Protein AF-A0A060XK52-F1 (afdb_monomer)

Solvent-accessible surface area (backbone atoms only — not comparable to full-atom values): 7197 Å² total; per-residue (Å²): 114,70,56,44,78,58,72,41,80,67,49,50,51,50,52,52,53,46,64,69,61,43,83,78,64,86,81,73,87,78,66,85,57,78,76,49,59,52,64,90,81,47,53,73,68,55,50,49,54,51,35,51,56,24,51,51,48,17,52,51,24,49,53,52,59,69,33,62,63,62,28,48,55,41,24,75,72,52,43,79,53,98,46,68,60,74,35,63,68,50,28,53,52,26,45,54,50,35,51,52,51,40,55,52,46,64,72,32,76,95,37,57,93,48,34,69,59,41,51,56,64,73,75,107

pLDDT: mean 81.53, std 19.24, range [43.69, 98.06]

Secondary structure (DSSP, 8-state):
--BSS---HHHHHHHHHHHHHGGG-TT----GGGGSBSGGGS-HHHHHHHHHHHHHHHHHHHHHHH-HHHHHHHHHTTTTTTS----HHHHHHHHHHHHHHHHHHHT-GGGGGGHHHHHHHHT-

Sequence (124 aa):
MVFFPATSRKEDAENLAAAQRDALDAADVRVETQDQGMYRYLTSEQLFKLLDCLLESHRFAKAFNSSNEQRTTLWKAGFKGKSKPNLLKQETSSLACGLRILFRMYSDDSRQTAWEEVQRQLLK

Structure (mmCIF, N/CA/C/O backbone):
data_AF-A0A060XK52-F1
#
_entry.id   AF-A0A060XK52-F1
#
loop_
_atom_site.group_PDB
_atom_site.id
_atom_site.type_symbol
_atom_site.label_atom_id
_atom_site.label_alt_id
_atom_site.label_comp_id
_atom_site.label_asym_id
_atom_site.label_entity_id
_atom_site.label_seq_id
_atom_site.pdbx_PDB_ins_code
_atom_site.Cartn_x
_atom_site.Cartn_y
_atom_site.Cartn_z
_atom_site.occupancy
_atom_site.B_iso_or_equiv
_atom_site.auth_seq_id
_atom_site.auth_comp_id
_atom_site.auth_asym_id
_atom_site.auth_atom_id
_atom_site.pdbx_PDB_model_num
ATOM 1 N N . MET A 1 1 ? -4.317 -10.597 -4.177 1.00 47.41 1 MET A N 1
ATOM 2 C CA . MET A 1 1 ? -4.024 -9.412 -3.341 1.00 47.41 1 MET A CA 1
ATOM 3 C C . MET A 1 1 ? -4.564 -9.731 -1.953 1.00 47.41 1 MET A C 1
ATOM 5 O O . MET A 1 1 ? -5.682 -10.214 -1.885 1.00 47.41 1 MET A O 1
ATOM 9 N N . VAL A 1 2 ? -3.763 -9.607 -0.889 1.00 44.88 2 VAL A N 1
ATOM 10 C CA . VAL A 1 2 ? -4.081 -10.135 0.465 1.00 44.88 2 VAL A CA 1
ATOM 11 C C . VAL A 1 2 ? -5.214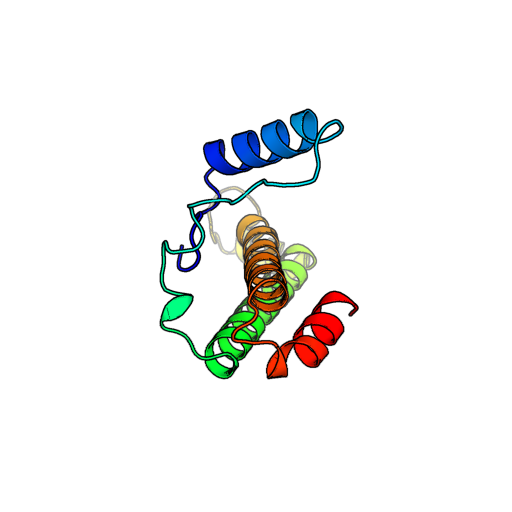 -9.359 1.154 1.00 44.88 2 VAL A C 1
ATOM 13 O O . VAL A 1 2 ? -5.944 -9.904 1.982 1.00 44.88 2 VAL A O 1
ATOM 16 N N . PHE A 1 3 ? -5.399 -8.105 0.749 1.00 51.25 3 PHE A N 1
ATOM 17 C CA . PHE A 1 3 ? -6.490 -7.249 1.183 1.00 51.25 3 PHE A CA 1
ATOM 18 C C . PHE A 1 3 ? -7.504 -7.142 0.059 1.00 51.25 3 PHE A C 1
ATOM 20 O O . PHE A 1 3 ? -7.165 -6.710 -1.045 1.00 51.25 3 PHE A O 1
ATOM 27 N N . PHE A 1 4 ? -8.717 -7.596 0.358 1.00 47.19 4 PHE A N 1
ATOM 28 C CA . PHE A 1 4 ? -9.893 -7.316 -0.439 1.00 47.19 4 PHE A CA 1
ATOM 29 C C . PHE A 1 4 ? -10.633 -6.117 0.175 1.00 47.19 4 PHE A C 1
ATOM 31 O O . PHE A 1 4 ? -10.595 -5.955 1.402 1.00 47.19 4 PHE A O 1
ATOM 38 N N . PRO A 1 5 ? -11.230 -5.258 -0.660 1.00 48.84 5 PRO A N 1
ATOM 39 C CA . PRO A 1 5 ? -11.400 -5.433 -2.097 1.00 48.84 5 PRO A CA 1
ATOM 40 C C . PRO A 1 5 ? -10.076 -5.234 -2.847 1.00 48.84 5 PRO A C 1
ATOM 42 O O . PRO A 1 5 ? -9.257 -4.375 -2.504 1.00 48.84 5 PRO A O 1
ATOM 45 N N . ALA A 1 6 ? -9.789 -6.139 -3.779 1.00 50.72 6 ALA A N 1
ATOM 46 C CA . ALA A 1 6 ? -8.499 -6.216 -4.437 1.00 50.72 6 ALA A CA 1
ATOM 47 C C . ALA A 1 6 ? -8.464 -5.191 -5.563 1.00 50.72 6 ALA A C 1
ATOM 49 O O . ALA A 1 6 ? -8.371 -5.626 -6.702 1.00 50.72 6 ALA A O 1
ATOM 50 N N . THR A 1 7 ? -8.551 -3.891 -5.239 1.00 50.47 7 THR A N 1
ATOM 51 C CA . THR A 1 7 ? -8.858 -2.770 -6.152 1.00 50.47 7 THR A CA 1
ATOM 52 C C . THR A 1 7 ? -8.640 -3.114 -7.617 1.00 50.47 7 THR A C 1
ATOM 54 O O . THR A 1 7 ? -7.582 -2.871 -8.214 1.00 50.47 7 THR A O 1
ATOM 57 N N . SER A 1 8 ? -9.638 -3.785 -8.180 1.00 55.81 8 SER A N 1
ATOM 58 C CA . SER A 1 8 ? -9.727 -3.961 -9.613 1.00 55.81 8 SER A CA 1
ATOM 59 C C . SER A 1 8 ? -10.022 -2.580 -10.181 1.00 55.81 8 SER A C 1
ATOM 61 O O . SER A 1 8 ? -10.672 -1.770 -9.525 1.00 55.81 8 SER A O 1
ATOM 63 N N . ARG A 1 9 ? -9.623 -2.307 -11.427 1.00 52.69 9 ARG A N 1
ATOM 64 C CA . ARG A 1 9 ? -10.030 -1.067 -12.119 1.00 52.69 9 ARG A CA 1
ATOM 65 C C . ARG A 1 9 ? -11.544 -0.826 -12.047 1.00 52.69 9 ARG A C 1
ATOM 67 O O . ARG A 1 9 ? -11.976 0.317 -12.073 1.00 52.69 9 ARG A O 1
ATOM 74 N N . LYS A 1 10 ? -12.327 -1.904 -11.962 1.00 53.47 10 LYS A N 1
ATOM 75 C CA . LYS A 1 10 ? -13.779 -1.863 -11.786 1.00 53.47 10 LYS A CA 1
ATOM 76 C C . LYS A 1 10 ? -14.186 -1.328 -10.405 1.00 53.47 10 LYS A C 1
ATOM 78 O O . LYS A 1 10 ? -15.067 -0.491 -10.315 1.00 53.47 10 LYS A O 1
ATOM 83 N N . GLU A 1 11 ? -13.488 -1.757 -9.368 1.00 55.62 11 GLU A N 1
ATOM 84 C CA . GLU A 1 11 ? -13.765 -1.440 -7.966 1.00 55.62 11 GLU A CA 1
ATOM 85 C C . GLU A 1 11 ? -13.323 -0.015 -7.605 1.00 55.62 11 GLU A C 1
ATOM 87 O O . GLU A 1 11 ? -14.030 0.693 -6.900 1.00 55.62 11 GLU A O 1
ATOM 92 N N . ASP A 1 12 ? -12.195 0.452 -8.158 1.00 59.00 12 ASP A N 1
ATOM 93 C CA . ASP A 1 12 ? -11.781 1.858 -8.039 1.00 59.00 12 ASP A CA 1
ATOM 94 C C . ASP A 1 12 ? -12.771 2.792 -8.749 1.00 59.00 12 ASP A C 1
ATOM 96 O O . ASP A 1 12 ? -13.087 3.861 -8.233 1.00 59.00 12 ASP A O 1
ATOM 100 N N . ALA A 1 13 ? -13.294 2.387 -9.913 1.00 61.34 13 ALA A N 1
ATOM 101 C CA . ALA A 1 13 ? -14.325 3.142 -10.622 1.00 61.34 13 ALA A CA 1
ATOM 102 C C . ALA A 1 13 ? -15.655 3.162 -9.852 1.00 61.34 13 ALA A C 1
ATOM 104 O O . ALA A 1 13 ? -16.324 4.191 -9.821 1.00 61.34 13 ALA A O 1
ATOM 105 N N . GLU A 1 14 ? -16.019 2.054 -9.205 1.00 62.91 14 GLU A N 1
ATOM 106 C CA . GLU A 1 14 ? -17.200 1.958 -8.342 1.00 62.91 14 GLU A CA 1
ATOM 107 C C . GLU A 1 14 ? -17.046 2.811 -7.073 1.00 62.91 14 GLU A C 1
ATOM 109 O O . GLU A 1 14 ? -17.957 3.571 -6.757 1.00 62.91 14 GLU A O 1
ATOM 114 N N . ASN A 1 15 ? -15.884 2.784 -6.411 1.00 61.06 15 ASN A N 1
ATOM 115 C CA . ASN A 1 15 ? -15.581 3.631 -5.251 1.00 61.06 15 ASN A CA 1
ATOM 116 C C . ASN A 1 15 ? -15.573 5.124 -5.612 1.00 61.06 15 ASN A C 1
ATOM 118 O O . ASN A 1 15 ? -16.114 5.942 -4.871 1.00 61.06 15 ASN A O 1
ATOM 122 N N . LEU A 1 16 ? -14.990 5.490 -6.760 1.00 62.81 16 LEU A N 1
ATOM 123 C CA . LEU A 1 16 ? -14.975 6.873 -7.242 1.00 62.81 16 LEU A CA 1
ATOM 124 C C . LEU A 1 16 ? -16.387 7.351 -7.614 1.00 62.81 16 LEU A C 1
ATOM 126 O O . LEU A 1 16 ? -16.760 8.476 -7.294 1.00 62.81 16 LEU A O 1
ATOM 130 N N . ALA A 1 17 ? -17.190 6.488 -8.244 1.00 67.00 17 ALA A N 1
ATOM 131 C CA . ALA A 1 17 ? -18.587 6.778 -8.555 1.00 67.00 17 ALA A CA 1
ATOM 132 C C . ALA A 1 17 ? -19.456 6.876 -7.291 1.00 67.00 17 ALA A C 1
ATOM 134 O O . ALA A 1 17 ? -20.350 7.717 -7.239 1.00 67.00 17 ALA A O 1
ATOM 135 N N . ALA A 1 18 ? -19.196 6.054 -6.271 1.00 61.59 18 ALA A N 1
ATOM 136 C CA . ALA A 1 18 ? -19.863 6.140 -4.976 1.00 61.59 18 ALA A CA 1
ATOM 137 C C . ALA A 1 18 ? -19.517 7.458 -4.271 1.00 61.59 18 ALA A C 1
ATOM 139 O O . ALA A 1 18 ? -20.425 8.202 -3.919 1.00 61.59 18 ALA A O 1
ATOM 140 N N . ALA A 1 19 ? -18.233 7.824 -4.198 1.00 60.50 19 ALA A N 1
ATOM 141 C CA . ALA A 1 19 ? -17.788 9.099 -3.626 1.00 60.50 19 ALA A CA 1
ATOM 142 C C . ALA A 1 19 ? -18.372 10.331 -4.351 1.00 60.50 19 ALA A C 1
ATOM 144 O O . ALA A 1 19 ? -18.583 11.369 -3.732 1.00 60.50 19 ALA A O 1
ATOM 145 N N . GLN A 1 20 ? -18.658 10.226 -5.655 1.00 61.41 20 GLN A N 1
ATOM 146 C CA . GLN A 1 20 ? -19.330 11.279 -6.428 1.00 61.41 20 GLN A CA 1
ATOM 147 C C . GLN A 1 20 ? -20.851 11.338 -6.205 1.00 61.41 20 GLN A C 1
ATOM 149 O O . GLN A 1 20 ? -21.447 12.390 -6.428 1.00 61.41 20 GLN A O 1
ATOM 154 N N . ARG A 1 21 ? -21.489 10.237 -5.785 1.00 55.19 21 ARG A N 1
ATOM 155 C CA . ARG A 1 21 ? -22.928 10.186 -5.464 1.00 55.19 21 ARG A CA 1
ATOM 156 C C . ARG A 1 21 ? -23.227 10.594 -4.020 1.00 55.19 21 ARG A C 1
ATOM 158 O O . ARG A 1 21 ? -24.283 11.162 -3.773 1.00 55.19 21 ARG A O 1
ATOM 165 N N . ASP A 1 22 ? -22.291 10.357 -3.106 1.00 48.44 22 ASP A N 1
ATOM 166 C CA . ASP A 1 22 ? -22.476 10.527 -1.658 1.00 48.44 22 ASP A CA 1
ATOM 167 C C . ASP A 1 22 ? -22.327 11.972 -1.151 1.00 48.44 22 ASP A C 1
ATOM 169 O O . ASP A 1 22 ? -22.438 12.236 0.043 1.00 48.44 22 ASP A O 1
ATOM 173 N N . ALA A 1 23 ? -22.145 12.950 -2.046 1.00 52.12 23 ALA A N 1
ATOM 174 C CA . ALA A 1 23 ? -22.155 14.369 -1.679 1.00 52.12 23 ALA A CA 1
ATOM 175 C C . ALA A 1 23 ? -23.524 14.859 -1.147 1.00 52.12 23 ALA A C 1
ATOM 177 O O . ALA A 1 23 ? -23.641 16.024 -0.766 1.00 52.12 23 ALA A O 1
ATOM 178 N N . LEU A 1 24 ? -24.555 14.001 -1.133 1.00 44.38 24 LEU A N 1
ATOM 179 C CA . LEU A 1 24 ? -25.919 14.340 -0.723 1.00 44.38 24 LEU A CA 1
ATOM 180 C C . LEU A 1 24 ? -26.492 13.499 0.438 1.00 44.38 24 LEU A C 1
ATOM 182 O O . LEU A 1 24 ? -27.523 13.915 0.954 1.00 44.38 24 LEU A O 1
ATOM 186 N N . ASP A 1 25 ? -25.874 12.393 0.892 1.00 45.12 25 ASP A N 1
ATOM 187 C CA . ASP A 1 25 ? -26.451 11.584 1.993 1.00 45.12 25 ASP A CA 1
ATOM 188 C C . ASP A 1 25 ? -25.413 10.717 2.752 1.00 45.12 25 ASP A C 1
ATOM 190 O O . ASP A 1 25 ? -25.353 9.498 2.639 1.00 45.12 25 ASP A O 1
ATOM 194 N N . ALA A 1 26 ? -24.550 11.366 3.538 1.00 48.38 26 ALA A N 1
ATOM 195 C CA . ALA A 1 26 ? -23.330 10.792 4.126 1.00 48.38 26 ALA A CA 1
ATOM 196 C C . ALA A 1 26 ? -23.513 9.818 5.323 1.00 48.38 26 ALA A C 1
ATOM 198 O O . ALA A 1 26 ? -22.570 9.626 6.094 1.00 48.38 26 ALA A O 1
ATOM 199 N N . ALA A 1 27 ? -24.700 9.246 5.553 1.00 45.91 27 ALA A N 1
ATOM 200 C CA . ALA A 1 27 ? -25.012 8.616 6.844 1.00 45.91 27 ALA A CA 1
ATOM 201 C C . ALA A 1 27 ? -24.969 7.076 6.899 1.00 45.91 27 ALA A C 1
ATOM 203 O O . ALA A 1 27 ? -24.823 6.551 8.001 1.00 45.91 27 ALA A O 1
ATOM 204 N N . ASP A 1 28 ? -25.068 6.329 5.790 1.00 43.91 28 ASP A N 1
ATOM 205 C CA . ASP A 1 28 ? -25.170 4.856 5.889 1.00 43.91 28 ASP A CA 1
ATOM 206 C C . ASP A 1 28 ? -24.607 4.078 4.688 1.00 43.91 28 ASP A C 1
ATOM 208 O O . ASP A 1 28 ? -25.260 3.212 4.105 1.00 43.91 28 ASP A O 1
ATOM 212 N N . VAL A 1 29 ? -23.350 4.335 4.310 1.00 46.31 29 VAL A N 1
ATOM 213 C CA . VAL A 1 29 ? -22.631 3.415 3.413 1.00 46.31 29 VAL A CA 1
ATOM 214 C C . VAL A 1 29 ? -22.010 2.289 4.241 1.00 46.31 29 VAL A C 1
ATOM 216 O O . VAL A 1 29 ? -20.802 2.241 4.488 1.00 46.31 29 VAL A O 1
ATOM 219 N N . ARG A 1 30 ? -22.837 1.329 4.666 1.00 46.50 30 ARG A N 1
ATOM 220 C CA . ARG A 1 30 ? -22.341 0.026 5.126 1.00 46.50 30 ARG A CA 1
ATOM 221 C C . ARG A 1 30 ? -21.816 -0.753 3.922 1.00 46.50 30 ARG A C 1
ATOM 223 O O . ARG A 1 30 ? -22.532 -1.484 3.247 1.00 46.50 30 ARG A O 1
ATOM 230 N N . VAL A 1 31 ? -20.530 -0.573 3.637 1.00 48.31 31 VAL A N 1
ATOM 231 C CA . VAL A 1 31 ? -19.805 -1.357 2.635 1.00 48.31 31 VAL A CA 1
ATOM 232 C C . VAL A 1 31 ? -19.743 -2.820 3.111 1.00 48.31 31 VAL A C 1
ATOM 234 O O . VAL A 1 31 ? -18.851 -3.203 3.866 1.00 48.31 31 VAL A O 1
ATOM 237 N N . GLU A 1 32 ? -20.673 -3.664 2.651 1.00 43.69 32 GLU A N 1
ATOM 238 C CA . GLU A 1 32 ? -20.764 -5.111 2.952 1.00 43.69 32 GLU A CA 1
ATOM 239 C C . GLU A 1 32 ? -19.524 -5.938 2.526 1.00 43.69 32 GLU A C 1
ATOM 241 O O . GLU A 1 32 ? -19.455 -7.145 2.749 1.00 43.69 32 GLU A O 1
ATOM 246 N N . THR A 1 33 ? -18.493 -5.320 1.941 1.00 50.88 33 THR A N 1
ATOM 247 C CA . THR A 1 33 ? -17.254 -6.004 1.530 1.00 50.88 33 THR A CA 1
ATOM 248 C C . THR A 1 33 ? -16.224 -6.157 2.656 1.00 50.88 33 THR A C 1
ATOM 250 O O . THR A 1 33 ? -15.195 -6.811 2.459 1.00 50.88 33 THR A O 1
ATOM 253 N N . GLN A 1 34 ? -16.498 -5.615 3.851 1.00 51.75 34 GLN A N 1
ATOM 254 C CA . GLN A 1 34 ? -15.570 -5.606 4.990 1.00 51.75 34 GLN A CA 1
ATOM 255 C C . GLN A 1 34 ? -15.151 -6.992 5.499 1.00 51.75 34 GLN A C 1
ATOM 257 O O . GLN A 1 34 ? -14.156 -7.071 6.215 1.00 51.75 34 GLN A O 1
ATOM 262 N N . ASP A 1 35 ? -15.825 -8.082 5.123 1.00 53.38 35 ASP A N 1
ATOM 263 C CA . ASP A 1 35 ? -15.463 -9.424 5.597 1.00 53.38 35 ASP A CA 1
ATOM 264 C C . ASP A 1 35 ? -14.658 -10.256 4.578 1.00 53.38 35 ASP A C 1
ATOM 266 O O . ASP A 1 35 ? -14.203 -11.359 4.872 1.00 53.38 35 ASP A O 1
ATOM 270 N N . GLN A 1 36 ? -14.391 -9.755 3.369 1.00 56.38 36 GLN A N 1
ATOM 271 C CA . GLN A 1 36 ? -13.587 -10.512 2.402 1.00 56.38 36 GLN A CA 1
ATOM 272 C C . GLN A 1 36 ? -12.071 -10.364 2.667 1.00 56.38 36 GLN A C 1
ATOM 274 O O . GLN A 1 36 ? -11.546 -9.268 2.889 1.00 56.38 36 GLN A O 1
ATOM 279 N N . GLY A 1 37 ? -11.343 -11.488 2.623 1.00 70.88 37 GLY A N 1
ATOM 280 C CA . GLY A 1 37 ? -9.874 -11.543 2.691 1.00 70.88 37 GLY A CA 1
ATOM 281 C C . GLY A 1 37 ? -9.271 -11.900 4.058 1.00 70.88 37 GLY A C 1
ATOM 282 O O . GLY A 1 37 ? -9.963 -12.289 4.996 1.00 70.88 37 GLY A O 1
ATOM 283 N N . MET A 1 38 ? -7.941 -11.787 4.159 1.00 83.06 38 MET A N 1
ATOM 284 C CA . MET A 1 38 ? -7.164 -12.282 5.308 1.00 83.06 38 MET A CA 1
ATOM 285 C C . MET A 1 38 ? -7.186 -11.371 6.541 1.00 83.06 38 MET A C 1
ATOM 287 O O . MET A 1 38 ? -6.785 -11.802 7.615 1.00 83.06 38 MET A O 1
ATOM 291 N N . TYR A 1 39 ? -7.646 -10.125 6.406 1.00 87.62 39 TYR A N 1
ATOM 292 C CA . TYR A 1 39 ? -7.546 -9.088 7.441 1.00 87.62 39 TYR A CA 1
ATOM 293 C C . TYR A 1 39 ? -8.075 -9.527 8.817 1.00 87.62 39 TYR A C 1
ATOM 295 O O . TYR A 1 39 ? -7.395 -9.331 9.821 1.00 87.62 39 TYR A O 1
ATOM 303 N N . ARG A 1 40 ? -9.250 -10.172 8.866 1.00 87.25 40 ARG A N 1
ATOM 304 C CA . ARG A 1 40 ? -9.875 -10.645 10.117 1.00 87.25 40 ARG A CA 1
ATOM 305 C C . ARG A 1 40 ? -9.063 -11.707 10.863 1.00 87.25 40 ARG A C 1
ATOM 307 O O . ARG A 1 40 ? -9.229 -11.867 12.063 1.00 87.25 40 ARG A O 1
ATOM 314 N N . TYR A 1 41 ? -8.185 -12.417 10.158 1.00 88.25 41 TYR A N 1
ATOM 315 C CA . TYR A 1 41 ? -7.335 -13.461 10.729 1.00 88.25 41 TYR A CA 1
ATOM 316 C C . TYR A 1 41 ? -5.968 -12.931 11.177 1.00 88.25 41 TYR A C 1
ATOM 318 O O . TYR A 1 41 ? -5.159 -13.703 11.686 1.00 88.25 41 TYR A O 1
ATOM 326 N N . LEU A 1 42 ? -5.687 -11.641 10.965 1.00 92.06 42 LEU A N 1
ATOM 327 C CA . LEU A 1 42 ? -4.406 -11.025 11.295 1.00 92.06 42 LEU A CA 1
ATOM 328 C C . LEU A 1 42 ? -4.521 -10.176 12.560 1.00 92.06 42 LEU A C 1
ATOM 330 O O . LEU A 1 42 ? -5.396 -9.318 12.673 1.00 92.06 42 LEU A O 1
ATOM 334 N N . THR A 1 43 ? -3.602 -10.353 13.504 1.00 95.56 43 THR A N 1
ATOM 335 C CA . THR A 1 43 ? -3.496 -9.463 14.671 1.00 95.56 43 THR A CA 1
ATOM 336 C C . THR A 1 43 ? -3.006 -8.074 14.252 1.00 95.56 43 THR A C 1
ATOM 338 O O . THR A 1 43 ? -2.462 -7.897 13.160 1.00 95.56 43 THR A O 1
ATOM 341 N N . SER A 1 44 ? -3.189 -7.059 15.103 1.00 96.00 44 SER A N 1
ATOM 342 C CA . SER A 1 44 ? -2.713 -5.700 14.791 1.00 96.00 44 SER A CA 1
ATOM 343 C C . SER A 1 44 ? -1.196 -5.675 14.588 1.00 96.00 44 SER A C 1
ATOM 345 O O . SER A 1 44 ? -0.712 -5.023 13.671 1.00 96.00 44 SER A O 1
ATOM 347 N N . GLU A 1 45 ? -0.454 -6.477 15.354 1.00 96.94 45 GLU A N 1
ATOM 348 C CA . GLU A 1 45 ? 0.991 -6.655 15.184 1.00 96.94 45 GLU A CA 1
ATOM 349 C C . GLU A 1 45 ? 1.353 -7.225 13.801 1.00 96.94 45 GLU A C 1
ATOM 351 O O . GLU A 1 45 ? 2.275 -6.743 13.147 1.00 96.94 45 GLU A O 1
ATOM 356 N N . GLN A 1 46 ? 0.617 -8.230 13.316 1.00 96.62 46 GLN A N 1
ATOM 357 C CA . GLN A 1 46 ? 0.849 -8.804 11.986 1.00 96.62 46 GLN A CA 1
ATOM 358 C C . GLN A 1 46 ? 0.516 -7.815 10.863 1.00 96.62 46 GLN A C 1
ATOM 360 O O . GLN A 1 46 ? 1.221 -7.777 9.853 1.00 96.62 46 GLN A O 1
ATOM 365 N N . LEU A 1 47 ? -0.527 -6.998 11.037 1.00 95.88 47 LEU A N 1
ATOM 366 C CA . LEU A 1 47 ? -0.868 -5.937 10.089 1.00 95.88 47 LEU A CA 1
ATOM 367 C C . LEU A 1 47 ? 0.215 -4.855 10.034 1.00 95.88 47 LEU A C 1
ATOM 369 O O . LEU A 1 47 ? 0.581 -4.445 8.934 1.00 95.88 47 LEU A O 1
ATOM 373 N N . PHE A 1 48 ? 0.774 -4.446 11.177 1.00 96.75 48 PHE A N 1
ATOM 374 C CA . PHE A 1 48 ? 1.895 -3.503 11.209 1.00 96.75 48 PHE A CA 1
ATOM 375 C C . PHE A 1 48 ? 3.161 -4.081 10.573 1.00 96.75 48 PHE A C 1
ATOM 377 O O . PHE A 1 48 ? 3.768 -3.417 9.742 1.00 96.75 48 PHE A O 1
ATOM 384 N N . LYS A 1 49 ? 3.501 -5.350 10.835 1.00 97.25 49 LYS A N 1
ATOM 385 C CA . LYS A 1 49 ? 4.620 -6.015 10.140 1.00 97.25 49 LYS A CA 1
ATOM 386 C C . LYS A 1 49 ? 4.436 -6.007 8.622 1.00 97.25 49 LYS A C 1
ATOM 388 O O . LYS A 1 49 ? 5.375 -5.750 7.875 1.00 97.25 49 LYS A O 1
ATOM 393 N N . LEU A 1 50 ? 3.217 -6.269 8.148 1.00 95.88 50 LEU A N 1
ATOM 394 C CA . LEU A 1 50 ? 2.917 -6.222 6.720 1.00 95.88 50 LEU A CA 1
ATOM 395 C C . LEU A 1 50 ? 2.979 -4.793 6.163 1.00 95.88 50 LEU A C 1
ATOM 397 O O . LEU A 1 50 ? 3.471 -4.597 5.051 1.00 95.88 50 LEU A O 1
ATOM 401 N N . LEU A 1 51 ? 2.519 -3.801 6.928 1.00 96.12 51 LEU A N 1
ATOM 402 C CA . LEU A 1 51 ? 2.668 -2.388 6.593 1.00 96.12 51 LEU A CA 1
ATOM 403 C C . LEU A 1 51 ? 4.147 -2.009 6.443 1.00 96.12 51 LEU A C 1
ATOM 405 O O . LEU A 1 51 ? 4.502 -1.406 5.432 1.00 96.12 51 LEU A O 1
ATOM 409 N N . ASP A 1 52 ? 5.009 -2.414 7.373 1.00 96.94 52 ASP A N 1
ATOM 410 C CA . ASP A 1 52 ? 6.446 -2.134 7.316 1.00 96.94 52 ASP A CA 1
ATOM 411 C C . ASP A 1 52 ? 7.071 -2.692 6.033 1.00 96.94 52 ASP A C 1
ATOM 413 O O . ASP A 1 52 ? 7.719 -1.953 5.286 1.00 96.94 52 ASP A O 1
ATOM 417 N N . CYS A 1 53 ? 6.782 -3.954 5.695 1.00 97.44 53 CYS A N 1
ATOM 418 C CA . CYS A 1 53 ? 7.244 -4.564 4.446 1.00 97.44 53 CYS A CA 1
ATOM 419 C C . CYS A 1 53 ? 6.740 -3.815 3.196 1.00 97.44 53 CYS A C 1
ATOM 421 O O . CYS A 1 53 ? 7.465 -3.671 2.207 1.00 97.44 53 CYS A O 1
ATOM 423 N N . LEU A 1 54 ? 5.492 -3.332 3.209 1.00 96.12 54 LEU A N 1
ATOM 424 C CA . LEU A 1 54 ? 4.931 -2.549 2.104 1.00 96.12 54 LEU A CA 1
ATOM 425 C C . LEU A 1 54 ? 5.627 -1.191 1.970 1.00 96.12 54 LEU A C 1
ATOM 427 O O . LEU A 1 54 ? 5.956 -0.786 0.854 1.00 96.12 54 LEU A O 1
ATOM 431 N N . LEU A 1 55 ? 5.899 -0.509 3.082 1.00 96.06 55 LEU A N 1
ATOM 432 C CA . LEU A 1 55 ? 6.604 0.771 3.083 1.00 96.06 55 LEU A CA 1
ATOM 433 C C . LEU A 1 55 ? 8.069 0.618 2.653 1.00 96.06 55 LEU A C 1
ATOM 435 O O . LEU A 1 55 ? 8.587 1.463 1.923 1.00 96.06 55 LEU A O 1
ATOM 439 N N . GLU A 1 56 ? 8.736 -0.471 3.036 1.00 97.69 56 GLU A N 1
ATOM 440 C CA . GLU A 1 56 ? 10.067 -0.816 2.523 1.00 97.69 56 GLU A CA 1
ATOM 441 C C . GLU A 1 56 ? 10.052 -1.045 1.010 1.00 97.69 56 GLU A C 1
ATOM 443 O O . GLU A 1 56 ? 10.870 -0.472 0.287 1.00 97.69 56 GLU A O 1
ATOM 448 N N . SER A 1 57 ? 9.076 -1.812 0.517 1.00 97.75 57 SER A N 1
ATOM 449 C CA . SER A 1 57 ? 8.881 -2.052 -0.915 1.00 97.75 57 SER A CA 1
ATOM 450 C C . SER A 1 57 ? 8.637 -0.753 -1.691 1.00 97.75 57 SER A C 1
ATOM 452 O O . SER A 1 57 ? 9.224 -0.554 -2.759 1.00 97.75 57 SER A O 1
ATOM 454 N N . HIS A 1 58 ? 7.836 0.164 -1.135 1.00 96.69 58 HIS A N 1
ATOM 455 C CA . HIS A 1 58 ? 7.620 1.500 -1.693 1.00 96.69 58 HIS A CA 1
ATOM 456 C C . HIS A 1 58 ? 8.931 2.292 -1.77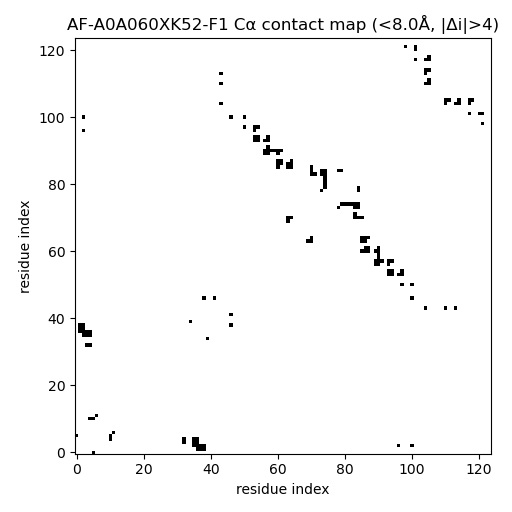3 1.00 96.69 58 HIS A C 1
ATOM 458 O O . HIS A 1 58 ? 9.296 2.771 -2.850 1.00 96.69 58 HIS A O 1
ATOM 464 N N . ARG A 1 59 ? 9.665 2.405 -0.655 1.00 97.94 59 ARG A N 1
ATOM 465 C CA . ARG A 1 59 ? 10.932 3.153 -0.583 1.00 97.94 59 ARG A CA 1
ATOM 466 C C . ARG A 1 59 ? 11.956 2.621 -1.581 1.00 97.94 59 ARG A C 1
ATOM 468 O O . ARG A 1 59 ? 12.577 3.412 -2.289 1.00 97.94 59 ARG A O 1
ATOM 475 N N . PHE A 1 60 ? 12.089 1.299 -1.682 1.00 98.06 60 PHE A N 1
ATOM 476 C CA . PHE A 1 60 ? 12.966 0.666 -2.661 1.00 98.06 60 PHE A CA 1
ATOM 477 C C . PHE A 1 60 ? 12.564 1.022 -4.095 1.00 98.06 60 PHE A C 1
ATOM 479 O O . PHE A 1 60 ? 13.400 1.472 -4.878 1.00 98.06 60 PHE A O 1
ATOM 486 N N . ALA A 1 61 ? 11.282 0.867 -4.442 1.00 97.56 61 ALA A N 1
ATOM 487 C CA . ALA A 1 61 ? 10.790 1.166 -5.783 1.00 97.56 61 ALA A CA 1
ATOM 488 C C . ALA A 1 61 ? 10.993 2.645 -6.157 1.00 97.56 61 ALA A C 1
ATOM 490 O O . ALA A 1 61 ? 11.458 2.938 -7.259 1.00 97.56 61 ALA A O 1
ATOM 491 N N . LYS A 1 62 ? 10.734 3.565 -5.222 1.00 97.56 62 LYS A N 1
ATOM 492 C CA . LYS A 1 62 ? 10.946 5.008 -5.391 1.00 97.56 62 LYS A CA 1
ATOM 493 C C . LYS A 1 62 ? 12.421 5.367 -5.583 1.00 97.56 62 LYS A C 1
ATOM 495 O O . LYS A 1 62 ? 12.759 6.131 -6.493 1.00 97.56 62 LYS A O 1
ATOM 500 N N . ALA A 1 63 ? 13.308 4.792 -4.768 1.00 98.06 63 ALA A N 1
ATOM 501 C CA . ALA A 1 63 ? 14.753 4.985 -4.893 1.00 98.06 63 ALA A CA 1
ATOM 502 C C . ALA A 1 63 ? 15.267 4.454 -6.241 1.00 98.06 63 ALA A C 1
ATOM 504 O O . ALA A 1 63 ? 15.979 5.156 -6.961 1.00 9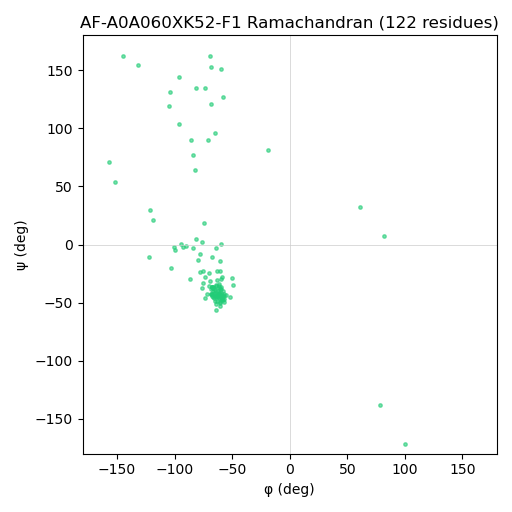8.06 63 ALA A O 1
ATOM 505 N N . PHE A 1 64 ? 14.823 3.257 -6.636 1.00 97.38 64 PHE A N 1
ATOM 506 C CA . PHE A 1 64 ? 15.133 2.667 -7.934 1.00 97.38 64 PHE A CA 1
ATOM 507 C C . PHE A 1 64 ? 14.662 3.546 -9.100 1.00 97.38 64 PHE A C 1
ATOM 509 O O . PHE A 1 64 ? 15.423 3.801 -10.032 1.00 97.38 64 PHE A O 1
ATOM 516 N N . ASN A 1 65 ? 13.421 4.042 -9.053 1.00 96.31 65 ASN A N 1
ATOM 517 C CA . ASN A 1 65 ? 12.850 4.882 -10.109 1.00 96.31 65 ASN A CA 1
ATOM 518 C C . ASN A 1 65 ? 13.594 6.217 -10.261 1.00 96.31 65 ASN A C 1
ATOM 520 O O . ASN A 1 65 ? 13.771 6.681 -11.394 1.00 96.31 65 ASN A O 1
ATOM 524 N N . SER A 1 66 ? 14.075 6.772 -9.145 1.00 96.81 66 SER A N 1
ATOM 525 C CA . SER A 1 66 ? 14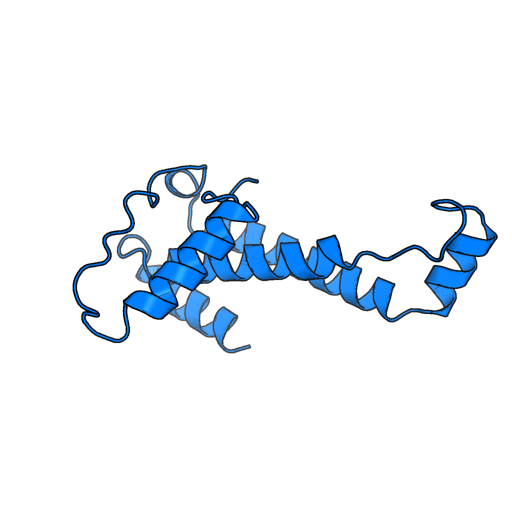.860 8.013 -9.087 1.00 96.81 66 SER A CA 1
ATOM 526 C C . SER A 1 66 ? 16.313 7.842 -9.558 1.00 96.81 66 SER A C 1
ATOM 528 O O . SER A 1 66 ? 16.932 8.809 -10.000 1.00 96.81 66 SER A O 1
ATOM 530 N N . SER A 1 67 ? 16.866 6.623 -9.524 1.00 96.50 67 SER A N 1
ATOM 531 C CA . SER A 1 67 ? 18.246 6.350 -9.945 1.00 96.50 67 SER A CA 1
ATOM 532 C C . SER A 1 67 ? 18.358 6.103 -11.453 1.00 96.50 67 SER A C 1
ATOM 534 O O . SER A 1 67 ? 18.279 4.976 -11.953 1.00 96.50 67 SER A O 1
ATOM 536 N N . ASN A 1 68 ? 18.577 7.176 -12.215 1.00 94.38 68 ASN A N 1
ATOM 537 C CA . ASN A 1 68 ? 18.791 7.078 -13.662 1.00 94.38 68 ASN A CA 1
ATOM 538 C C . ASN A 1 68 ? 20.029 6.253 -14.031 1.00 94.38 68 ASN A C 1
ATOM 540 O O . ASN A 1 68 ? 20.004 5.543 -15.040 1.00 94.38 68 ASN A O 1
ATOM 544 N N . GLU A 1 69 ? 21.093 6.337 -13.235 1.00 96.31 69 GLU A N 1
ATOM 545 C CA . GLU A 1 69 ? 22.332 5.595 -13.455 1.00 96.31 69 GLU A CA 1
ATOM 546 C C . GLU A 1 69 ? 22.090 4.089 -13.339 1.00 96.31 69 GLU A C 1
ATOM 548 O O . GLU A 1 69 ? 22.277 3.368 -14.318 1.00 96.31 69 GLU A O 1
ATOM 553 N N . GLN A 1 70 ? 21.549 3.626 -12.206 1.00 95.69 70 GLN A N 1
ATOM 554 C CA . GLN A 1 70 ? 21.259 2.208 -11.974 1.00 95.69 70 GLN A CA 1
ATOM 555 C C . GLN A 1 70 ? 20.329 1.636 -13.052 1.00 95.69 70 GLN A C 1
ATOM 557 O O . GLN A 1 70 ? 20.581 0.560 -13.602 1.00 95.69 70 GLN A O 1
ATOM 562 N N . ARG A 1 71 ? 19.276 2.379 -13.416 1.00 96.12 71 ARG A N 1
ATOM 563 C CA . ARG A 1 71 ? 18.337 1.984 -14.478 1.00 96.12 71 ARG A CA 1
ATOM 564 C C . ARG A 1 71 ? 19.005 1.907 -15.849 1.00 96.12 71 ARG A C 1
ATOM 566 O O . ARG A 1 71 ? 18.651 1.045 -16.651 1.00 96.12 71 ARG A O 1
ATOM 573 N N . THR A 1 72 ? 19.961 2.792 -16.131 1.00 95.69 72 THR A N 1
ATOM 574 C CA . THR A 1 72 ? 20.729 2.774 -17.384 1.00 95.69 72 THR A CA 1
ATOM 575 C C . THR A 1 72 ? 21.700 1.601 -17.414 1.00 95.69 72 THR A C 1
ATOM 577 O O . THR A 1 72 ? 21.776 0.925 -18.436 1.00 95.69 72 THR A O 1
ATOM 580 N N . THR A 1 73 ? 22.391 1.321 -16.309 1.00 96.25 73 THR A N 1
ATOM 581 C CA . THR A 1 73 ? 23.298 0.174 -16.176 1.00 96.25 73 THR A CA 1
ATOM 582 C C . THR A 1 73 ? 22.555 -1.142 -16.396 1.00 96.25 73 THR A C 1
ATOM 584 O O . THR A 1 73 ? 22.971 -1.943 -17.229 1.00 96.25 73 THR A O 1
ATOM 587 N N . LEU A 1 74 ? 21.400 -1.331 -15.749 1.00 95.38 74 LEU A N 1
ATOM 588 C CA . LEU A 1 74 ? 20.561 -2.519 -15.950 1.00 95.38 74 LEU A CA 1
ATOM 589 C C . LEU A 1 74 ? 20.067 -2.655 -17.392 1.00 95.38 74 LEU A C 1
ATOM 591 O O . LEU A 1 74 ? 20.104 -3.743 -17.960 1.00 95.38 74 LEU A O 1
ATOM 595 N N . TRP A 1 75 ? 19.627 -1.553 -17.998 1.00 94.94 75 TRP A N 1
ATOM 596 C CA . TRP A 1 75 ? 19.174 -1.561 -19.387 1.00 94.94 75 TRP A CA 1
ATOM 597 C C . TRP A 1 75 ? 20.298 -1.927 -20.362 1.00 94.94 75 TRP A C 1
ATOM 599 O O . TRP A 1 75 ? 20.100 -2.772 -21.230 1.00 94.94 75 TRP A O 1
ATOM 609 N N . LYS A 1 76 ? 21.499 -1.358 -20.182 1.00 94.81 76 LYS A N 1
ATOM 610 C CA . LYS A 1 76 ? 22.689 -1.705 -20.975 1.00 94.81 76 LYS A CA 1
ATOM 611 C C . LYS A 1 76 ? 23.111 -3.166 -20.787 1.00 94.81 76 LYS A C 1
ATOM 613 O O . LYS A 1 76 ? 23.604 -3.769 -21.731 1.00 94.81 76 LYS A O 1
ATOM 618 N N . ALA A 1 77 ? 22.869 -3.742 -19.610 1.00 95.06 77 ALA A N 1
ATOM 619 C CA . ALA A 1 77 ? 23.065 -5.166 -19.333 1.00 95.06 77 ALA A CA 1
ATOM 620 C C . ALA A 1 77 ? 21.954 -6.074 -19.914 1.00 95.06 77 ALA A C 1
ATOM 622 O O . ALA A 1 77 ? 21.972 -7.281 -19.693 1.00 95.06 77 ALA A O 1
ATOM 623 N N . GLY A 1 78 ? 20.971 -5.521 -20.637 1.00 92.31 78 GLY A N 1
ATOM 624 C CA . GLY A 1 78 ? 19.883 -6.280 -21.264 1.00 92.31 78 GLY A CA 1
ATOM 625 C C . GLY A 1 78 ? 18.723 -6.640 -20.328 1.00 92.31 78 GLY A C 1
ATOM 626 O O . GLY A 1 78 ? 17.807 -7.364 -20.726 1.00 92.31 78 GLY A O 1
ATOM 627 N N . PHE A 1 79 ? 18.709 -6.133 -19.092 1.00 88.75 79 PHE A N 1
ATOM 628 C CA . PHE A 1 79 ? 17.647 -6.433 -18.135 1.00 88.75 79 PHE A CA 1
ATOM 629 C C . PHE A 1 79 ? 16.310 -5.798 -18.561 1.00 88.75 79 PHE A C 1
ATOM 631 O O . PHE A 1 79 ? 16.190 -4.577 -18.672 1.00 88.75 79 PHE A O 1
ATOM 638 N N . LYS A 1 80 ? 15.281 -6.638 -18.757 1.00 80.19 80 LYS A N 1
ATOM 639 C CA . LYS A 1 80 ? 13.918 -6.272 -19.207 1.00 80.19 80 LYS A CA 1
ATOM 640 C C . LYS A 1 80 ? 13.814 -5.604 -20.596 1.00 80.19 80 LYS A C 1
ATOM 642 O O . LYS A 1 80 ? 12.866 -4.866 -20.864 1.00 80.19 80 LYS A O 1
ATOM 647 N N . GLY A 1 81 ? 14.698 -5.957 -21.530 1.00 84.50 81 GLY A N 1
ATOM 648 C CA . GLY A 1 81 ? 14.488 -5.703 -22.962 1.00 84.50 81 GLY A CA 1
ATOM 649 C C . GLY A 1 81 ? 14.763 -4.262 -23.413 1.00 84.50 81 GLY A C 1
ATOM 650 O O . GLY A 1 81 ? 15.772 -3.670 -23.048 1.00 84.50 81 GLY A O 1
ATOM 651 N N . LYS A 1 82 ? 13.898 -3.706 -24.278 1.00 86.12 82 LYS A N 1
ATOM 652 C CA . LYS A 1 82 ? 14.202 -2.508 -25.096 1.00 86.12 82 LYS A CA 1
ATOM 653 C C . LYS A 1 82 ? 14.134 -1.161 -24.363 1.00 86.12 82 LYS A C 1
ATOM 655 O O . LYS A 1 82 ? 14.531 -0.154 -24.937 1.00 86.12 82 LYS A O 1
ATOM 660 N N . SER A 1 83 ? 13.655 -1.113 -23.123 1.00 90.19 83 SER A N 1
ATOM 661 C CA . SER A 1 83 ? 13.444 0.138 -22.378 1.00 90.19 83 SER A CA 1
ATOM 662 C C . SER A 1 83 ? 14.029 0.075 -20.974 1.00 90.19 83 SER A C 1
ATOM 664 O O . SER A 1 83 ? 14.087 -1.002 -20.383 1.00 90.19 83 SER A O 1
ATOM 666 N N . LYS A 1 84 ? 14.374 1.234 -20.396 1.00 92.38 84 LYS A N 1
ATOM 667 C CA . LYS A 1 84 ? 14.855 1.304 -19.010 1.00 92.38 84 LYS A CA 1
ATOM 668 C C . LYS A 1 84 ? 13.819 0.716 -18.039 1.00 92.38 84 LYS A C 1
ATOM 670 O O . LYS A 1 84 ? 12.672 1.179 -18.044 1.00 92.38 84 LYS A O 1
ATOM 675 N N . PRO A 1 85 ? 14.206 -0.241 -17.177 1.00 95.19 85 PRO A N 1
ATOM 676 C CA . PRO A 1 85 ? 13.299 -0.808 -16.187 1.00 95.19 85 PRO A CA 1
ATOM 677 C C . PRO A 1 85 ? 12.775 0.281 -15.242 1.00 95.19 85 PRO A C 1
ATOM 679 O O . PRO A 1 85 ? 13.441 1.289 -15.004 1.00 95.19 85 PRO A O 1
ATOM 682 N N . ASN A 1 86 ? 11.572 0.082 -14.713 1.00 95.56 86 ASN A N 1
ATOM 683 C CA . ASN A 1 86 ? 10.977 0.889 -13.650 1.00 95.56 86 ASN A CA 1
ATOM 684 C C . ASN A 1 86 ? 10.131 -0.018 -12.749 1.00 95.56 86 ASN A C 1
ATOM 686 O O . ASN A 1 86 ? 9.750 -1.124 -13.142 1.00 95.56 86 ASN A O 1
ATOM 690 N N . LEU A 1 87 ? 9.832 0.476 -11.556 1.00 95.81 87 LEU A N 1
ATOM 691 C CA . LEU A 1 87 ? 9.014 -0.183 -10.548 1.00 95.81 87 LEU A CA 1
ATOM 692 C C . LEU A 1 87 ? 7.795 0.673 -10.189 1.00 95.81 87 LEU A C 1
ATOM 694 O O . LEU A 1 87 ? 7.310 0.599 -9.068 1.00 95.81 87 LEU A O 1
ATOM 698 N N . LEU A 1 88 ? 7.277 1.480 -11.125 1.00 94.25 88 LEU A N 1
ATOM 699 C CA . LEU A 1 88 ? 6.166 2.411 -10.863 1.00 94.25 88 LEU A CA 1
ATOM 700 C C . LEU A 1 88 ? 4.942 1.696 -10.285 1.00 94.25 88 LEU A C 1
ATOM 702 O O . LEU A 1 88 ? 4.367 2.135 -9.297 1.00 94.25 88 LEU A O 1
ATOM 706 N N . LYS A 1 89 ? 4.588 0.533 -10.848 1.00 91.38 89 LYS A N 1
ATOM 707 C CA . LYS A 1 89 ? 3.480 -0.274 -10.321 1.00 91.38 89 LYS A CA 1
ATOM 708 C C . LYS A 1 89 ? 3.715 -0.682 -8.871 1.00 91.38 89 LYS A C 1
ATOM 710 O O . LYS A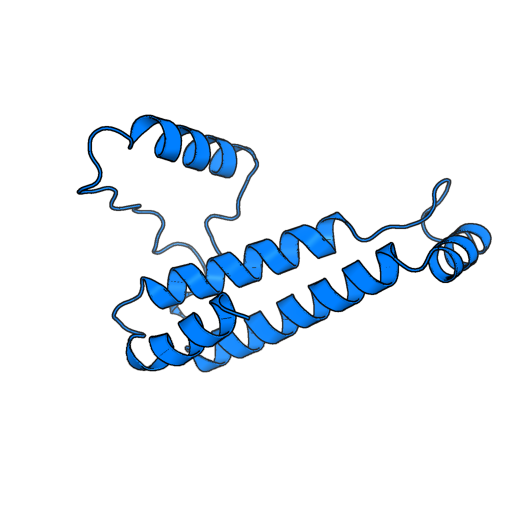 1 89 ? 2.786 -0.588 -8.086 1.00 91.38 89 LYS A O 1
ATOM 715 N N . GLN A 1 90 ? 4.932 -1.106 -8.531 1.00 91.81 90 GLN A N 1
ATOM 716 C CA . GLN A 1 90 ? 5.281 -1.513 -7.172 1.00 91.81 90 GLN A CA 1
ATOM 717 C C . GLN A 1 90 ? 5.285 -0.312 -6.225 1.00 91.81 90 GLN A C 1
ATOM 719 O O . GLN A 1 90 ? 4.731 -0.421 -5.138 1.00 91.81 90 GLN A O 1
ATOM 724 N N . GLU A 1 91 ? 5.826 0.832 -6.649 1.00 93.81 91 GLU A N 1
ATOM 725 C CA . GLU A 1 91 ? 5.825 2.082 -5.883 1.00 93.81 91 GLU A CA 1
ATOM 726 C C . GLU A 1 91 ? 4.400 2.519 -5.523 1.00 93.81 91 GLU A C 1
ATOM 728 O O . GLU A 1 91 ? 4.115 2.769 -4.353 1.00 93.81 91 GLU A O 1
ATOM 733 N N . THR A 1 92 ? 3.493 2.549 -6.504 1.00 93.00 92 THR A N 1
ATOM 734 C CA . THR A 1 92 ? 2.101 2.965 -6.293 1.00 93.00 92 THR A CA 1
ATOM 735 C C . THR A 1 92 ? 1.293 1.911 -5.538 1.00 93.00 92 THR A C 1
ATOM 737 O O . THR A 1 92 ? 0.584 2.241 -4.590 1.00 93.00 92 THR A O 1
ATOM 740 N N . SER A 1 93 ? 1.386 0.631 -5.918 1.00 90.75 93 SER A N 1
ATOM 741 C CA . SER A 1 93 ? 0.538 -0.411 -5.327 1.00 90.75 93 SER A CA 1
ATOM 742 C C . SER A 1 93 ? 0.901 -0.723 -3.880 1.00 90.75 93 SER A C 1
ATOM 744 O O . SER A 1 93 ? 0.012 -1.040 -3.094 1.00 90.75 93 SER A O 1
ATOM 746 N N . SER A 1 94 ? 2.190 -0.671 -3.528 1.00 93.50 94 SER A N 1
ATOM 747 C CA . SER A 1 94 ? 2.641 -0.918 -2.152 1.00 93.50 94 SER A CA 1
ATOM 748 C C . SER A 1 94 ? 2.147 0.174 -1.206 1.00 93.50 94 SER A C 1
ATOM 750 O O . SER A 1 94 ? 1.565 -0.147 -0.172 1.00 93.50 94 SER A O 1
ATOM 752 N N . LEU A 1 95 ? 2.263 1.443 -1.614 1.00 94.12 95 LEU A N 1
ATOM 753 C CA . LEU A 1 95 ? 1.745 2.579 -0.855 1.00 94.12 95 LEU A CA 1
ATOM 754 C C . LEU A 1 95 ? 0.219 2.527 -0.722 1.00 94.12 95 LEU A C 1
ATOM 756 O O . LEU A 1 95 ? -0.301 2.609 0.387 1.00 94.12 95 LEU A O 1
ATOM 760 N N . ALA A 1 96 ? -0.502 2.308 -1.827 1.00 89.69 96 ALA A N 1
ATOM 761 C CA . ALA A 1 96 ? -1.958 2.173 -1.799 1.00 89.69 96 ALA A CA 1
ATOM 762 C C . ALA A 1 96 ? -2.408 1.023 -0.882 1.00 89.69 96 ALA A C 1
ATOM 764 O O . ALA A 1 96 ? -3.375 1.150 -0.136 1.00 89.69 96 ALA A O 1
ATOM 765 N N . CYS A 1 97 ? -1.690 -0.104 -0.899 1.00 90.31 97 CYS A N 1
ATOM 766 C CA . CYS A 1 97 ? -1.973 -1.220 -0.007 1.00 90.31 97 CYS A CA 1
ATOM 767 C C . CYS A 1 97 ? -1.734 -0.860 1.464 1.00 90.31 97 CYS A C 1
ATOM 769 O O . CYS A 1 97 ? -2.579 -1.188 2.291 1.00 90.31 97 CYS A O 1
ATOM 771 N N . GLY A 1 98 ? -0.631 -0.176 1.785 1.00 93.44 98 GLY A N 1
ATOM 772 C CA . GLY A 1 98 ? -0.344 0.285 3.145 1.00 93.44 98 GLY A CA 1
ATOM 773 C C . GLY A 1 98 ? -1.425 1.230 3.676 1.00 93.44 98 GLY A C 1
ATOM 774 O O . GLY A 1 98 ? -1.942 1.018 4.770 1.00 93.44 98 GLY A O 1
ATOM 775 N N . LEU A 1 99 ? -1.856 2.197 2.860 1.00 93.38 99 LEU A N 1
ATOM 776 C CA . LEU A 1 99 ? -2.943 3.118 3.211 1.00 93.38 99 LEU A CA 1
ATOM 777 C C . LEU A 1 99 ? -4.268 2.386 3.456 1.00 93.38 99 LEU A C 1
ATOM 779 O O . LEU A 1 99 ? -4.950 2.666 4.437 1.00 93.38 99 LEU A O 1
ATOM 783 N N . ARG A 1 100 ? -4.616 1.398 2.622 1.00 90.75 100 AR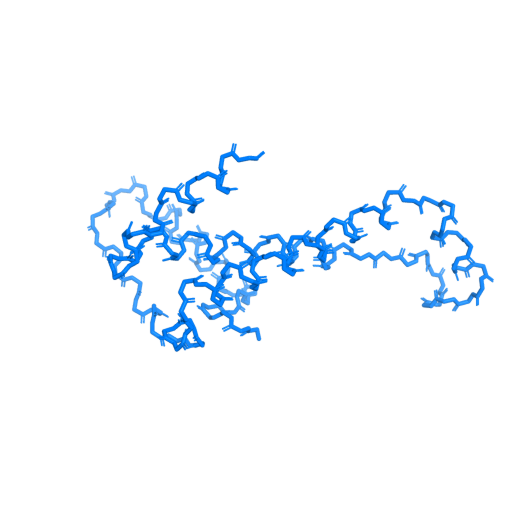G A N 1
ATOM 784 C CA . ARG A 1 100 ? -5.822 0.577 2.833 1.00 90.75 100 ARG A CA 1
ATOM 785 C C . ARG A 1 100 ? -5.788 -0.198 4.150 1.00 90.75 100 ARG A C 1
ATOM 787 O O . ARG A 1 100 ? -6.830 -0.330 4.782 1.00 90.75 100 ARG A O 1
ATOM 794 N N . ILE A 1 101 ? -4.623 -0.704 4.565 1.00 92.00 101 ILE A N 1
ATOM 795 C CA . ILE A 1 101 ? -4.470 -1.363 5.872 1.00 92.00 101 ILE A CA 1
ATOM 796 C C . ILE A 1 101 ? -4.730 -0.357 6.991 1.00 92.00 101 ILE A C 1
ATOM 798 O O . ILE A 1 101 ? -5.551 -0.631 7.862 1.00 92.00 101 ILE A O 1
ATOM 802 N N . LEU A 1 102 ? -4.070 0.803 6.941 1.00 94.56 102 LEU A N 1
ATOM 803 C CA . LEU A 1 102 ? -4.185 1.839 7.967 1.00 94.56 102 LEU A CA 1
ATOM 804 C C . LEU A 1 102 ? -5.623 2.346 8.104 1.00 94.56 102 LEU A C 1
ATOM 806 O O . LEU A 1 102 ? -6.162 2.334 9.206 1.00 94.56 102 LEU A O 1
ATOM 810 N N . PHE A 1 103 ? -6.285 2.703 7.000 1.00 93.44 103 PHE A N 1
ATOM 811 C CA . PHE A 1 103 ? -7.682 3.141 7.046 1.00 93.44 103 PHE A CA 1
ATOM 812 C C . PHE A 1 103 ? -8.611 2.049 7.572 1.00 93.44 103 PHE A C 1
ATOM 814 O O . PHE A 1 103 ? -9.452 2.324 8.420 1.00 93.44 103 PHE A O 1
ATOM 821 N N . ARG A 1 104 ? -8.418 0.793 7.150 1.00 90.62 104 ARG A N 1
ATOM 822 C CA . ARG A 1 104 ? -9.229 -0.316 7.661 1.00 90.62 104 ARG A CA 1
ATOM 823 C C . ARG A 1 104 ? -9.007 -0.553 9.156 1.00 90.62 104 ARG A C 1
ATOM 825 O O . ARG A 1 104 ? -9.969 -0.834 9.848 1.00 90.62 104 ARG A O 1
ATOM 832 N N . MET A 1 105 ? -7.777 -0.427 9.661 1.00 93.94 105 MET A N 1
ATOM 833 C CA . MET A 1 105 ? -7.490 -0.496 11.103 1.00 93.94 105 MET A CA 1
ATOM 834 C C . MET A 1 105 ? -8.092 0.670 11.888 1.00 93.94 105 MET A C 1
ATOM 836 O O . MET A 1 105 ? -8.540 0.455 13.008 1.00 93.94 105 MET A O 1
ATOM 840 N N . TYR A 1 106 ? -8.122 1.875 11.315 1.00 93.06 106 TYR A N 1
ATOM 841 C CA . TYR A 1 106 ? -8.719 3.049 11.956 1.00 93.06 106 TYR A CA 1
ATOM 842 C C . TYR A 1 106 ? -10.248 2.964 12.056 1.00 93.06 106 TYR A C 1
ATOM 844 O O . TYR A 1 106 ? -10.832 3.485 12.995 1.00 93.06 106 TYR A O 1
ATOM 852 N N . SER A 1 107 ? -10.900 2.295 11.103 1.00 90.00 107 SER A N 1
ATOM 853 C CA . SER A 1 107 ? -12.353 2.076 11.111 1.00 90.00 107 SER A CA 1
ATOM 854 C C . SER A 1 107 ? -12.788 0.786 11.822 1.00 90.00 107 SER A C 1
ATOM 856 O O . SER A 1 107 ? -13.980 0.500 11.870 1.00 90.00 107 SER A 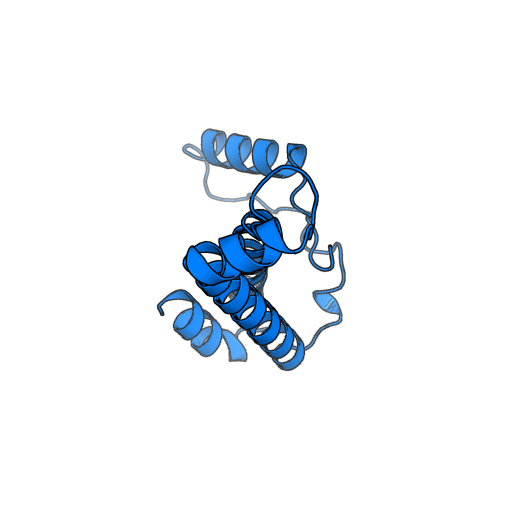O 1
ATOM 858 N N . ASP A 1 108 ? -11.848 -0.016 12.334 1.00 91.31 108 ASP A N 1
ATOM 859 C CA . ASP A 1 108 ? -12.126 -1.269 13.043 1.00 91.31 108 ASP A CA 1
ATOM 860 C C . ASP A 1 108 ? -12.142 -1.023 14.559 1.00 91.31 108 ASP A C 1
ATOM 862 O O . ASP A 1 108 ? -11.089 -0.903 15.197 1.00 91.31 108 ASP A O 1
ATOM 866 N N . ASP A 1 109 ? -13.344 -0.973 15.140 1.00 93.38 109 ASP A N 1
ATOM 867 C CA . ASP A 1 109 ? -13.553 -0.784 16.581 1.00 93.38 109 ASP A CA 1
ATOM 868 C C . ASP A 1 109 ? -12.885 -1.870 17.436 1.00 93.38 109 ASP A C 1
ATOM 870 O O . ASP A 1 109 ? -12.447 -1.600 18.555 1.00 93.38 109 ASP A O 1
ATOM 874 N N . SER A 1 110 ? -12.713 -3.090 16.909 1.00 92.94 110 SER A N 1
ATOM 875 C CA . SER A 1 110 ? -12.011 -4.161 17.633 1.00 92.94 110 SER A CA 1
ATOM 876 C C . SER A 1 110 ? -10.513 -3.879 17.819 1.00 92.94 110 SER A C 1
ATOM 878 O O . SER A 1 110 ? -9.837 -4.566 18.587 1.00 92.94 110 SER A O 1
ATOM 880 N N . ARG A 1 111 ? -9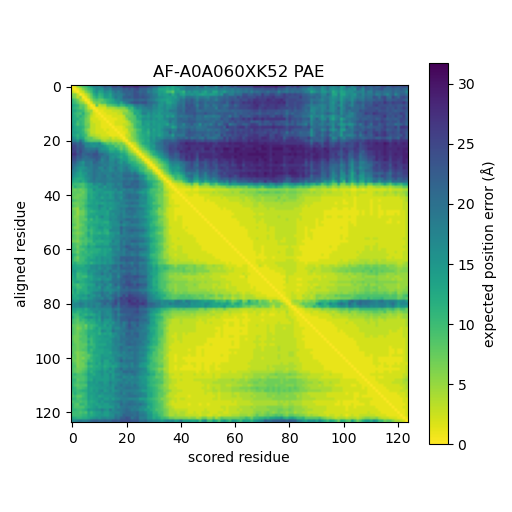.983 -2.849 17.142 1.00 94.62 111 ARG A N 1
ATOM 881 C CA . ARG A 1 111 ? -8.569 -2.449 17.157 1.00 94.62 111 ARG A CA 1
ATOM 882 C C . ARG A 1 111 ? -8.339 -1.043 17.696 1.00 94.62 111 ARG A C 1
ATOM 884 O O . ARG A 1 111 ? -7.264 -0.492 17.462 1.00 94.62 111 ARG A O 1
ATOM 891 N N . GLN A 1 112 ? -9.280 -0.492 18.462 1.00 95.12 112 GLN A N 1
ATOM 892 C CA . GLN A 1 112 ? -9.153 0.833 19.089 1.00 95.12 112 GLN A CA 1
ATOM 893 C C . GLN A 1 112 ? -7.830 1.032 19.843 1.00 95.12 112 GLN A C 1
ATOM 895 O O . GLN A 1 112 ? -7.232 2.104 19.782 1.00 95.12 112 GLN A O 1
ATOM 900 N N . THR A 1 113 ? -7.302 -0.019 20.476 1.00 96.62 113 THR A N 1
ATOM 901 C CA . THR A 1 113 ? -6.004 0.014 21.176 1.00 96.62 113 THR A CA 1
ATOM 902 C C . THR A 1 113 ? -4.814 0.353 20.273 1.00 96.62 113 THR A C 1
ATOM 904 O O . THR A 1 113 ? -3.793 0.821 20.765 1.00 96.62 113 THR A O 1
ATOM 907 N N . ALA A 1 114 ? -4.928 0.139 18.960 1.00 96.25 114 ALA A N 1
ATOM 908 C CA . ALA A 1 114 ? -3.898 0.443 17.971 1.00 96.25 114 ALA A CA 1
ATOM 909 C C . ALA A 1 114 ? -4.138 1.768 17.224 1.00 96.25 114 ALA A C 1
ATOM 911 O O . ALA A 1 114 ? -3.290 2.159 16.420 1.00 96.25 114 ALA A O 1
ATOM 912 N N . TRP A 1 115 ? -5.260 2.463 17.446 1.00 96.69 115 TRP A N 1
ATOM 913 C CA . TRP A 1 115 ? -5.628 3.651 16.663 1.00 96.69 115 TRP A CA 1
ATOM 914 C C . TRP A 1 115 ? -4.614 4.786 16.771 1.00 96.69 115 TRP A C 1
ATOM 916 O O . TRP A 1 115 ? -4.320 5.421 15.762 1.00 96.69 115 TRP A O 1
ATOM 926 N N . GLU A 1 116 ? -4.031 5.005 17.949 1.00 96.75 116 GLU A N 1
ATOM 927 C CA . GLU A 1 116 ? -3.022 6.053 18.134 1.00 96.75 116 GLU A CA 1
ATOM 928 C C . GLU A 1 116 ? -1.775 5.796 17.260 1.00 96.75 116 GLU A C 1
ATOM 930 O O . GLU A 1 116 ? -1.248 6.707 16.619 1.00 96.75 116 GLU A O 1
ATOM 935 N N . GLU A 1 117 ? -1.337 4.535 17.150 1.00 96.75 117 GLU A N 1
ATOM 936 C CA . GLU A 1 117 ? -0.257 4.141 16.236 1.00 96.75 117 GLU A CA 1
ATOM 937 C C . GLU A 1 117 ? -0.671 4.326 14.775 1.00 96.75 117 GLU A C 1
ATOM 939 O O . GLU A 1 117 ? 0.081 4.902 13.991 1.00 96.75 117 GLU A O 1
ATOM 944 N N . VAL A 1 118 ? -1.877 3.888 14.406 1.00 96.25 118 VAL A N 1
ATOM 945 C CA . VAL A 1 118 ? -2.406 4.045 13.043 1.00 96.25 118 VAL A CA 1
ATOM 946 C C . VAL A 1 118 ? -2.426 5.519 12.626 1.00 96.25 118 VAL A C 1
ATOM 948 O O . VAL A 1 118 ? -1.940 5.854 11.546 1.00 96.25 118 VAL A O 1
ATOM 951 N N . GLN A 1 119 ? -2.920 6.411 13.488 1.00 94.88 119 GLN A N 1
ATOM 952 C CA . GLN A 1 119 ? -2.927 7.856 13.248 1.00 94.88 119 GLN A CA 1
ATOM 953 C C . GLN A 1 119 ? -1.509 8.403 1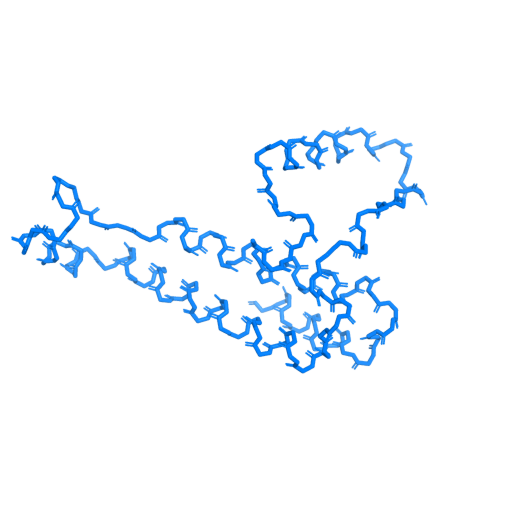3.086 1.00 94.88 119 GLN A C 1
ATOM 955 O O . GLN A 1 119 ? -1.238 9.152 12.147 1.00 94.88 119 GLN A O 1
ATOM 960 N N . ARG A 1 120 ? -0.577 7.987 13.950 1.00 95.69 120 ARG A N 1
ATOM 961 C CA . ARG A 1 120 ? 0.826 8.404 13.851 1.00 95.69 120 ARG A CA 1
ATOM 962 C C . ARG A 1 120 ? 1.471 7.972 12.538 1.00 95.69 120 ARG A C 1
ATOM 964 O O . ARG A 1 120 ? 2.323 8.689 12.032 1.00 95.69 120 ARG A O 1
ATOM 971 N N . GLN A 1 121 ? 1.097 6.818 11.991 1.00 93.75 121 GLN A N 1
ATOM 972 C CA . GLN A 1 121 ? 1.591 6.360 10.689 1.00 93.75 121 GLN A CA 1
ATOM 973 C C . GLN A 1 121 ? 0.937 7.100 9.514 1.00 93.75 121 GLN A C 1
ATOM 975 O O . GLN A 1 121 ? 1.602 7.322 8.509 1.00 93.75 121 GLN A O 1
ATOM 980 N N . LEU A 1 122 ? -0.331 7.508 9.630 1.00 90.75 122 LEU A N 1
ATOM 981 C CA . LEU A 1 122 ? -1.038 8.275 8.593 1.00 90.75 122 LEU A CA 1
ATOM 982 C C . LEU A 1 122 ? -0.587 9.741 8.493 1.00 90.75 122 LEU A C 1
ATOM 984 O O . LEU A 1 122 ? -0.703 10.332 7.424 1.00 90.75 122 LEU A O 1
ATOM 988 N N . LEU A 1 123 ? -0.114 10.330 9.595 1.00 88.38 123 LEU A N 1
ATOM 989 C CA . LEU A 1 123 ? 0.289 11.742 9.679 1.00 88.38 123 LEU A CA 1
ATOM 990 C C . LEU A 1 123 ? 1.793 11.989 9.441 1.00 88.38 123 LEU A C 1
ATOM 992 O O . LEU A 1 123 ? 2.235 13.135 9.533 1.00 88.38 123 LEU A O 1
ATOM 996 N N . LYS A 1 124 ? 2.576 10.939 9.180 1.00 68.38 124 LYS A N 1
ATOM 997 C CA . LYS A 1 124 ? 3.997 11.027 8.799 1.00 68.38 124 LYS A CA 1
ATOM 998 C C . LYS A 1 124 ? 4.160 11.281 7.305 1.00 68.38 124 LYS A C 1
ATOM 1000 O O . LYS A 1 124 ? 5.105 12.022 6.959 1.00 68.38 124 LYS A O 1
#

Foldseek 3Di:
DQDPVPPDVVNVVVVVVVVVVCPPPVDDPPPPRLPDGCLVVDDPVRLVVLLVVLVVQLVVQVVQQPDPPNQVVCVVVQNPHDDRDHCVVSNVVSVVVSVVSLVSLCPDPVNPVCNVVSVVVVVD

Mean predicted aligned error: 10.45 Å

Organism: Oncorhynchus mykiss (NCBI:txid8022)

Radius of gyration: 18.06 Å; Cα contacts (8 Å, |Δi|>4): 89; chains: 1; bounding box: 50×28×46 Å

InterPro domains:
  IPR046455 Sec7/BIG1-like, C-terminal domain [PF20252] (31-123)